Protein AF-A0A0F9BWV2-F1 (afdb_monomer_lite)

pLDDT: mean 89.85, std 11.95, range [45.31, 98.12]

Structure (mmCIF, N/CA/C/O backbone):
data_AF-A0A0F9BWV2-F1
#
_entry.id   AF-A0A0F9BWV2-F1
#
loop_
_atom_site.group_PDB
_atom_site.id
_atom_site.type_symbol
_atom_site.label_atom_id
_atom_site.label_alt_id
_atom_site.label_comp_id
_atom_site.label_asym_id
_atom_site.label_entity_id
_atom_site.label_seq_id
_atom_site.pdbx_PDB_ins_code
_atom_site.Cartn_x
_atom_site.Cartn_y
_atom_site.Cartn_z
_atom_site.occupancy
_atom_site.B_iso_or_equiv
_atom_site.auth_seq_id
_atom_site.auth_comp_id
_atom_site.auth_asym_id
_atom_site.auth_atom_id
_atom_site.pdbx_PDB_model_num
ATOM 1 N N . MET A 1 1 ? -3.031 6.672 -40.711 1.00 45.31 1 MET A N 1
ATOM 2 C CA . MET A 1 1 ? -3.154 5.659 -39.640 1.00 45.31 1 MET A CA 1
ATOM 3 C C . MET A 1 1 ? -2.741 6.314 -38.336 1.00 45.31 1 MET A C 1
ATOM 5 O O . MET A 1 1 ? -1.627 6.814 -38.274 1.00 45.31 1 MET A O 1
ATOM 9 N N . GLN A 1 2 ? -3.628 6.394 -37.342 1.00 48.78 2 GLN A N 1
ATOM 10 C CA . GLN A 1 2 ? -3.213 6.815 -36.000 1.00 48.78 2 GLN A CA 1
ATOM 11 C C . GLN A 1 2 ? -2.481 5.647 -35.322 1.00 48.78 2 GLN A C 1
ATOM 13 O O . GLN A 1 2 ? -2.937 4.511 -35.479 1.00 48.78 2 GLN A O 1
ATOM 18 N N . PRO A 1 3 ? -1.364 5.875 -34.610 1.00 54.94 3 PRO A N 1
ATOM 19 C CA . PRO A 1 3 ? -0.699 4.798 -33.900 1.00 54.94 3 PRO A CA 1
ATOM 20 C C . PRO A 1 3 ? -1.616 4.314 -32.775 1.00 54.94 3 PRO A C 1
ATOM 22 O O . PRO A 1 3 ? -2.103 5.106 -31.968 1.00 54.94 3 PRO A O 1
ATOM 25 N N . SER A 1 4 ? -1.869 3.006 -32.740 1.00 60.44 4 SER A N 1
ATOM 26 C CA . SER A 1 4 ? -2.546 2.350 -31.628 1.00 60.44 4 SER A CA 1
ATOM 27 C C . SER A 1 4 ? -1.767 2.647 -30.351 1.00 60.44 4 SER A C 1
ATOM 29 O O . SER A 1 4 ? -0.629 2.197 -30.201 1.00 60.44 4 SER A O 1
ATOM 31 N N . GLN A 1 5 ? -2.349 3.423 -29.437 1.00 61.81 5 GLN A N 1
ATOM 32 C CA . GLN A 1 5 ? -1.759 3.614 -28.120 1.00 61.81 5 GLN A CA 1
ATOM 33 C C . GLN A 1 5 ? -1.669 2.247 -27.436 1.00 61.81 5 GLN A C 1
ATOM 35 O O . GLN A 1 5 ? -2.683 1.635 -27.102 1.00 61.81 5 GLN A O 1
ATOM 40 N N . HIS A 1 6 ? -0.450 1.747 -27.247 1.00 64.12 6 HIS A N 1
ATOM 41 C CA . HIS A 1 6 ? -0.215 0.582 -26.409 1.00 64.12 6 HIS A CA 1
ATOM 42 C C . HIS A 1 6 ? -0.596 0.948 -24.972 1.00 64.12 6 HIS A C 1
ATOM 44 O O . HIS A 1 6 ? 0.115 1.699 -24.304 1.00 64.12 6 HIS A O 1
ATOM 50 N N . ILE A 1 7 ? -1.724 0.426 -24.485 1.00 73.69 7 ILE A N 1
ATOM 51 C CA . ILE A 1 7 ? -2.097 0.536 -23.073 1.00 73.69 7 ILE A CA 1
ATOM 52 C C . ILE A 1 7 ? -1.086 -0.294 -22.277 1.00 73.69 7 ILE A C 1
ATOM 54 O O . ILE A 1 7 ? -1.187 -1.520 -22.197 1.00 73.69 7 ILE A O 1
ATOM 58 N N . LYS A 1 8 ? -0.085 0.371 -21.696 1.00 75.12 8 LYS A N 1
ATOM 59 C CA . LYS A 1 8 ? 0.863 -0.275 -20.789 1.00 75.12 8 LYS A CA 1
ATOM 60 C C . LYS A 1 8 ? 0.128 -0.599 -19.489 1.00 75.12 8 LYS A C 1
ATOM 62 O O . LYS A 1 8 ? -0.202 0.298 -18.716 1.00 75.12 8 LYS A O 1
ATOM 67 N N . ARG A 1 9 ? -0.157 -1.882 -19.247 1.00 82.88 9 ARG A N 1
ATOM 68 C CA . ARG A 1 9 ? -0.701 -2.336 -17.960 1.00 82.88 9 ARG A CA 1
ATOM 69 C C . ARG A 1 9 ? 0.326 -2.059 -16.864 1.00 82.88 9 ARG A C 1
ATOM 71 O O . ARG A 1 9 ? 1.427 -2.597 -16.902 1.00 82.88 9 ARG A O 1
ATOM 78 N N . GLN A 1 10 ? -0.051 -1.244 -15.885 1.00 86.31 10 GLN A N 1
ATOM 79 C CA . GLN A 1 10 ? 0.740 -1.009 -14.682 1.00 86.31 10 GLN A CA 1
ATOM 80 C C . GLN A 1 10 ? 0.156 -1.846 -13.545 1.00 86.31 10 GLN A C 1
ATOM 82 O O . GLN A 1 10 ? -1.036 -1.748 -13.251 1.00 86.31 10 GLN A O 1
ATOM 87 N N . ARG A 1 11 ? 0.988 -2.684 -12.925 1.00 92.69 11 ARG A N 1
ATOM 88 C CA . ARG A 1 11 ? 0.609 -3.491 -11.762 1.00 92.69 11 ARG A CA 1
ATOM 89 C C . ARG A 1 11 ? 1.119 -2.824 -10.490 1.00 92.69 11 ARG A C 1
ATOM 91 O O . ARG A 1 11 ? 2.169 -2.183 -10.502 1.00 92.69 11 ARG A O 1
ATOM 98 N N . SER A 1 12 ? 0.368 -3.001 -9.413 1.00 95.12 12 SER A N 1
ATOM 99 C CA . SER A 1 12 ? 0.711 -2.509 -8.084 1.00 95.12 12 SER A CA 1
ATOM 100 C C . SER A 1 12 ? 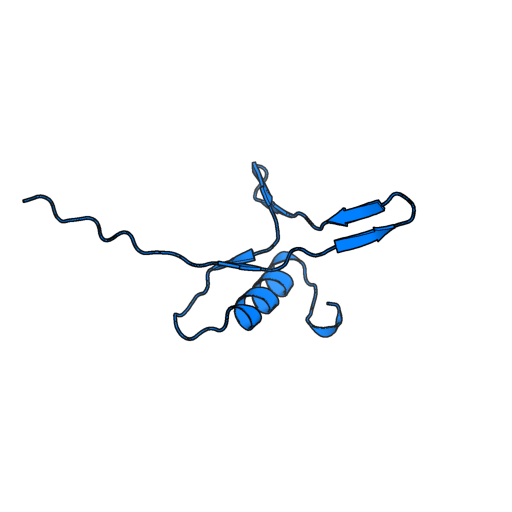0.511 -3.602 -7.046 1.00 95.12 12 SER A C 1
ATOM 102 O O . SER A 1 12 ? -0.325 -4.486 -7.246 1.00 95.12 12 SER A O 1
ATOM 104 N N . ALA A 1 13 ? 1.264 -3.522 -5.956 1.00 96.69 13 ALA A N 1
ATOM 105 C CA . ALA A 1 13 ? 1.174 -4.428 -4.821 1.00 96.69 13 ALA A CA 1
ATOM 106 C C . ALA A 1 13 ? 1.265 -3.638 -3.509 1.00 96.69 13 ALA A C 1
ATOM 108 O O . ALA A 1 13 ? 1.835 -2.550 -3.474 1.00 96.69 13 ALA A O 1
ATOM 109 N N . GLY A 1 14 ? 0.659 -4.176 -2.458 1.00 96.19 14 GLY A N 1
ATOM 110 C CA . GLY A 1 14 ? 0.567 -3.566 -1.135 1.00 96.19 14 GLY A CA 1
ATOM 111 C C . GLY A 1 14 ? -0.223 -4.467 -0.193 1.00 96.19 14 GLY A C 1
ATOM 112 O O . GLY A 1 14 ? -0.621 -5.570 -0.581 1.00 96.19 14 GLY A O 1
ATOM 113 N N . PHE A 1 15 ? -0.483 -3.990 1.022 1.00 96.38 15 PHE A N 1
ATOM 114 C CA . PHE A 1 15 ? -1.221 -4.745 2.034 1.00 96.38 15 PHE A CA 1
ATOM 115 C C . PHE A 1 15 ? -2.459 -4.000 2.521 1.00 96.38 15 PHE A C 1
ATOM 117 O O . PHE A 1 15 ? -2.471 -2.782 2.679 1.00 96.38 15 PHE A O 1
ATOM 124 N N . ILE A 1 16 ? -3.496 -4.773 2.841 1.00 96.88 16 ILE A N 1
ATOM 125 C CA . ILE A 1 16 ? -4.611 -4.308 3.663 1.00 96.88 16 ILE A CA 1
ATOM 126 C C . ILE A 1 16 ? -4.276 -4.695 5.101 1.00 96.88 16 ILE A C 1
ATOM 128 O O . ILE A 1 16 ? -4.569 -5.805 5.543 1.00 96.88 16 ILE A O 1
ATOM 132 N N . LEU A 1 17 ? -3.603 -3.792 5.813 1.00 96.06 17 LEU A N 1
ATOM 133 C CA . LEU A 1 17 ? -3.257 -4.012 7.214 1.00 96.06 17 LEU A CA 1
ATOM 134 C C . LEU A 1 17 ? -4.466 -3.741 8.095 1.00 96.06 17 LEU A C 1
ATOM 136 O O . LEU A 1 17 ? -5.168 -2.741 7.915 1.00 96.06 17 LEU A O 1
ATOM 140 N N . TYR A 1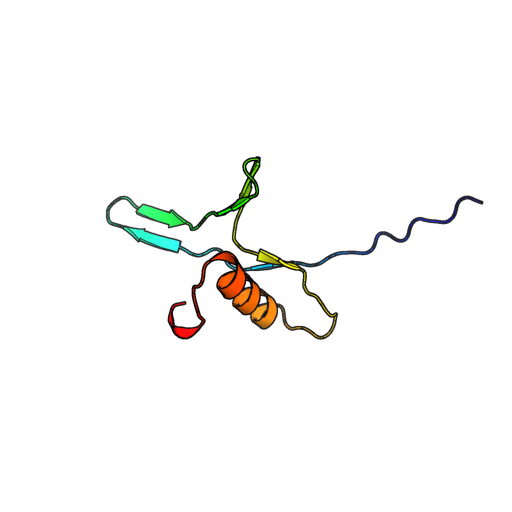 18 ? -4.684 -4.624 9.063 1.00 96.69 18 TYR A N 1
ATOM 141 C CA . TYR A 1 18 ? -5.761 -4.482 10.023 1.00 96.69 18 TYR A CA 1
ATOM 142 C C . TYR A 1 18 ? -5.296 -4.802 11.438 1.00 96.69 18 TYR A C 1
ATOM 144 O O . TYR A 1 18 ? -4.328 -5.529 11.650 1.00 96.69 18 TYR A O 1
ATOM 152 N N . ARG A 1 19 ? -6.028 -4.274 12.417 1.00 95.56 19 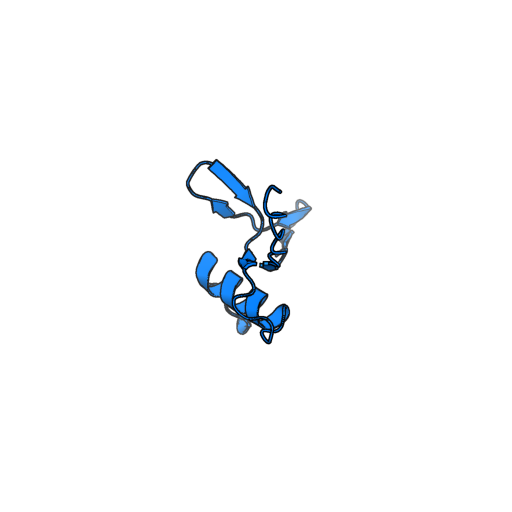ARG A N 1
ATOM 153 C CA . ARG A 1 19 ? -5.932 -4.709 13.811 1.00 95.56 19 ARG A CA 1
ATOM 154 C C . ARG A 1 19 ? -7.314 -4.839 14.423 1.00 95.56 19 ARG A C 1
ATOM 156 O O . ARG A 1 19 ? -8.220 -4.069 14.100 1.00 95.56 19 ARG A O 1
ATOM 163 N N . THR A 1 20 ? -7.449 -5.778 15.345 1.00 97.75 20 THR A N 1
ATOM 164 C CA . THR A 1 20 ? -8.677 -5.964 16.116 1.00 97.75 20 THR A CA 1
ATOM 165 C C . THR A 1 20 ? -8.623 -5.115 17.381 1.00 97.75 20 THR A C 1
ATOM 167 O O . THR A 1 20 ? -7.632 -5.133 18.111 1.00 97.75 20 THR A O 1
ATOM 170 N N . VAL A 1 21 ? -9.696 -4.380 17.644 1.00 97.50 21 VAL A N 1
ATOM 171 C CA . VAL A 1 21 ? -9.952 -3.637 18.883 1.00 97.50 21 VAL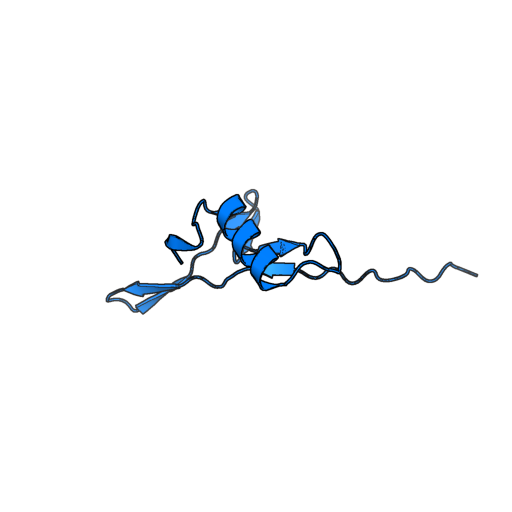 A CA 1
ATOM 172 C C . VAL A 1 21 ? -11.289 -4.093 19.474 1.00 97.50 21 VAL A C 1
ATOM 174 O O . VAL A 1 21 ? -11.996 -4.896 18.864 1.00 97.50 21 VAL A O 1
ATOM 177 N N . ARG A 1 22 ? -11.651 -3.616 20.672 1.00 98.06 22 ARG A N 1
ATOM 178 C CA . ARG A 1 22 ? -12.908 -4.026 21.330 1.00 98.06 22 ARG A CA 1
ATOM 179 C C . ARG A 1 22 ? -14.138 -3.669 20.492 1.00 98.06 22 ARG A C 1
ATOM 181 O O . ARG A 1 22 ? -15.120 -4.398 20.499 1.00 98.06 22 ARG A O 1
ATOM 188 N N . GLU A 1 23 ? -14.057 -2.566 19.762 1.00 97.31 23 GLU A N 1
ATOM 189 C CA . GLU A 1 23 ? -15.122 -1.974 18.960 1.00 97.31 23 GLU A CA 1
ATOM 190 C C . GLU A 1 23 ? -15.205 -2.558 17.537 1.00 97.31 23 GLU A C 1
ATOM 192 O O . GLU A 1 23 ? -16.133 -2.228 16.800 1.00 97.31 23 GLU A O 1
ATOM 197 N N . GLY A 1 24 ? -14.258 -3.417 17.131 1.00 97.56 24 GLY A N 1
ATOM 198 C CA . GLY A 1 24 ? -14.246 -4.054 15.811 1.00 97.56 24 GLY A CA 1
ATOM 199 C C . GLY A 1 24 ? -12.867 -4.114 15.152 1.00 97.56 24 GLY A C 1
ATOM 200 O O . GLY A 1 24 ? -11.835 -4.180 15.817 1.00 97.56 24 GLY A O 1
ATOM 201 N N . VAL A 1 25 ? -12.848 -4.117 13.819 1.00 98.12 25 VAL A N 1
ATOM 202 C CA . VAL A 1 25 ? -11.620 -4.159 13.011 1.00 98.12 25 VAL A CA 1
ATOM 203 C C . VAL A 1 25 ? -11.296 -2.763 12.494 1.00 98.12 25 VAL A C 1
ATOM 205 O O . VAL A 1 25 ? -12.144 -2.102 11.899 1.00 98.12 25 VAL A O 1
ATOM 208 N N . LEU A 1 26 ? -10.055 -2.325 12.696 1.00 98.06 26 LEU A N 1
ATOM 209 C CA . LEU A 1 26 ? -9.518 -1.098 12.115 1.00 98.06 26 LEU A CA 1
ATOM 210 C C . LEU A 1 26 ?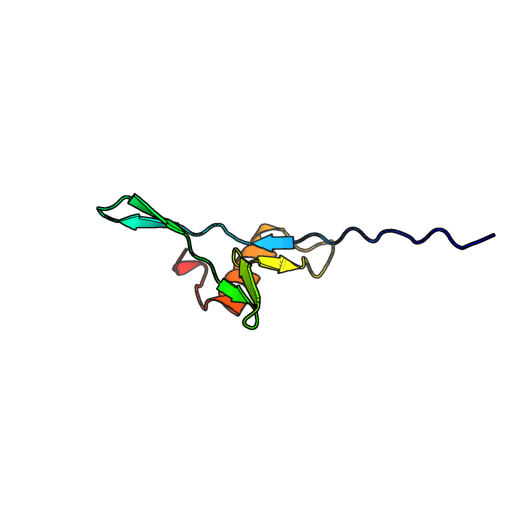 -8.580 -1.444 10.966 1.00 98.06 26 LEU A C 1
ATOM 212 O O . LEU A 1 26 ? -7.763 -2.350 11.109 1.00 98.06 26 LEU A O 1
ATOM 216 N N . PHE A 1 27 ? -8.658 -0.683 9.877 1.00 97.62 27 PHE A N 1
ATOM 217 C CA . PHE A 1 27 ? -7.770 -0.803 8.723 1.00 97.62 27 PHE A CA 1
ATOM 218 C C . PHE A 1 27 ? -6.819 0.389 8.643 1.00 97.62 27 PHE A C 1
ATOM 220 O O . PHE A 1 27 ? -7.214 1.518 8.943 1.00 97.62 27 PHE A O 1
ATOM 227 N N . LEU A 1 28 ? -5.582 0.150 8.209 1.00 96.75 28 LEU A N 1
ATOM 228 C CA . LEU A 1 28 ? -4.642 1.229 7.925 1.00 96.75 28 LEU A CA 1
ATOM 229 C C . LEU A 1 28 ? -4.957 1.860 6.565 1.00 96.75 28 LEU A C 1
ATOM 231 O O . LEU A 1 28 ? -4.953 1.182 5.539 1.00 96.75 28 LEU A O 1
ATOM 235 N N . LEU A 1 29 ? -5.185 3.172 6.565 1.00 97.44 29 LEU A N 1
ATOM 236 C CA . LEU A 1 29 ? -5.329 3.989 5.365 1.00 97.44 29 LEU A CA 1
ATOM 237 C C . LEU A 1 29 ? -4.329 5.143 5.414 1.00 97.44 29 LEU A C 1
ATOM 239 O O . LEU A 1 29 ? -4.102 5.727 6.473 1.00 97.44 29 LEU A O 1
ATOM 243 N N . LEU A 1 30 ? -3.779 5.496 4.256 1.00 96.19 30 LEU A N 1
ATOM 244 C CA . LEU A 1 30 ? -2.875 6.627 4.084 1.00 96.19 30 LEU A CA 1
ATOM 245 C C . LEU A 1 30 ? -3.570 7.767 3.352 1.00 96.19 30 LEU A C 1
ATOM 247 O O . LEU A 1 30 ? -4.218 7.554 2.321 1.00 96.19 30 LEU A O 1
ATOM 251 N N . PHE A 1 31 ? -3.398 8.985 3.863 1.00 95.94 31 PHE A N 1
ATOM 252 C CA . PHE A 1 31 ? -3.929 10.186 3.233 1.00 95.94 31 PHE A CA 1
ATOM 253 C C . PHE A 1 31 ? -2.922 10.760 2.236 1.00 95.94 31 PHE A C 1
ATOM 255 O O . PHE A 1 31 ? -1.963 11.439 2.599 1.00 95.94 31 PHE A O 1
ATOM 262 N N . HIS A 1 32 ? -3.144 10.479 0.956 1.00 89.69 32 HIS A N 1
ATOM 263 C CA . HIS A 1 32 ? -2.223 10.828 -0.116 1.00 89.69 32 HIS A CA 1
ATOM 264 C C . HIS A 1 32 ? -2.368 12.291 -0.536 1.00 89.69 32 HIS A C 1
ATOM 266 O O . HIS A 1 32 ? -3.389 12.697 -1.103 1.00 89.69 32 HIS A O 1
ATOM 272 N N . SER A 1 33 ? -1.312 13.073 -0.283 1.00 87.50 33 SER A N 1
ATOM 273 C CA . SER A 1 33 ? -1.132 14.460 -0.744 1.00 87.50 33 SER A CA 1
ATOM 274 C C . SER A 1 33 ? -2.345 15.372 -0.515 1.00 87.50 33 SER A C 1
ATOM 276 O O . SER A 1 33 ? -2.630 16.243 -1.337 1.00 87.50 33 SER A O 1
ATOM 278 N N . GLY A 1 34 ? -3.098 15.156 0.566 1.00 89.31 34 GLY A N 1
ATOM 279 C CA . GLY A 1 34 ? -4.264 15.980 0.882 1.00 89.31 34 GLY A CA 1
ATOM 280 C C . GLY A 1 34 ? -5.526 15.691 0.060 1.00 89.31 34 GLY A C 1
ATOM 281 O O . GLY A 1 34 ? -6.475 16.465 0.141 1.00 89.31 34 GLY A O 1
ATOM 282 N N . LYS A 1 35 ? -5.548 14.636 -0.768 1.00 94.19 35 LYS A N 1
ATOM 283 C CA . LYS A 1 35 ? -6.600 14.440 -1.783 1.00 94.19 35 LYS A CA 1
ATOM 284 C C . LYS A 1 35 ? -7.494 13.238 -1.534 1.00 94.19 35 LYS A C 1
ATOM 286 O O . LYS A 1 35 ? -8.700 13.334 -1.739 1.00 94.19 35 LYS A O 1
ATOM 291 N N . TYR A 1 36 ? -6.922 12.099 -1.159 1.00 95.50 36 TYR A N 1
ATOM 292 C CA . TYR A 1 36 ? -7.685 10.860 -1.039 1.00 95.50 36 TYR A CA 1
ATOM 293 C C . TYR A 1 36 ? -7.060 9.902 -0.031 1.00 95.50 36 TYR A C 1
ATOM 295 O O . TYR A 1 36 ? -5.860 9.948 0.237 1.00 95.50 36 TYR A O 1
ATOM 303 N N . TRP A 1 37 ? -7.896 9.018 0.506 1.00 96.94 37 TRP A N 1
ATOM 304 C CA . TRP A 1 37 ? -7.480 7.898 1.341 1.00 96.94 37 TRP A CA 1
ATOM 305 C C . TRP A 1 37 ? -7.294 6.653 0.485 1.00 96.94 37 TRP A C 1
ATOM 307 O O . TRP A 1 37 ? -8.094 6.392 -0.415 1.00 96.94 37 TRP A O 1
ATOM 317 N N . ASN A 1 38 ? -6.243 5.887 0.754 1.00 96.25 38 ASN A N 1
ATOM 318 C CA . ASN A 1 38 ? -6.015 4.611 0.087 1.00 96.25 38 ASN A CA 1
ATOM 319 C C . ASN A 1 38 ? -5.244 3.646 0.986 1.00 96.25 38 ASN A C 1
ATOM 321 O O . ASN A 1 38 ? -4.633 4.063 1.969 1.00 96.25 38 ASN A O 1
ATOM 325 N N . PHE A 1 39 ? -5.258 2.368 0.624 1.00 97.12 39 PHE A N 1
ATOM 326 C CA . PHE A 1 39 ? -4.363 1.390 1.226 1.00 97.12 39 PHE A CA 1
ATOM 327 C C . PHE A 1 39 ? -2.921 1.641 0.785 1.00 97.12 39 PHE A C 1
ATOM 329 O O . PHE A 1 39 ? -2.713 2.071 -0.359 1.00 97.12 39 PHE A O 1
ATOM 336 N N . PRO A 1 40 ? -1.952 1.360 1.667 1.00 96.56 40 PRO A N 1
ATOM 337 C CA . PRO A 1 40 ? -0.547 1.490 1.337 1.00 96.56 40 PRO A CA 1
ATOM 338 C C . PRO A 1 40 ? -0.147 0.465 0.267 1.00 96.56 40 PRO A C 1
ATOM 340 O O . PRO A 1 40 ? -0.434 -0.735 0.385 1.00 96.56 40 PRO A O 1
ATOM 343 N N . LYS A 1 41 ? 0.412 0.961 -0.836 1.00 96.62 41 LYS A N 1
ATOM 344 C CA . LYS A 1 41 ? 0.730 0.187 -2.043 1.00 96.62 41 LYS A CA 1
ATOM 345 C C . LYS A 1 41 ? 1.544 1.051 -3.003 1.00 96.62 41 LYS A C 1
ATOM 347 O O . LYS A 1 41 ? 1.246 2.233 -3.180 1.00 96.62 41 LYS A O 1
ATOM 352 N N . GLY A 1 42 ? 2.317 0.399 -3.857 1.00 95.44 42 GLY A N 1
ATOM 353 C CA . GLY A 1 42 ? 2.910 1.084 -4.999 1.00 95.44 42 GLY A CA 1
ATOM 354 C C . GLY A 1 42 ? 3.165 0.184 -6.181 1.00 95.44 42 GLY A C 1
ATOM 355 O O . GLY A 1 42 ? 2.485 -0.826 -6.379 1.00 95.44 42 GLY A O 1
ATOM 356 N N . LYS A 1 43 ? 4.001 0.662 -7.095 1.00 95.62 43 LYS A N 1
ATOM 357 C CA . LYS A 1 43 ? 4.159 0.060 -8.421 1.00 95.62 43 LYS A CA 1
ATOM 358 C C . LYS A 1 43 ? 5.142 -1.094 -8.327 1.00 95.62 43 LYS A C 1
ATOM 360 O O . LYS A 1 43 ? 6.160 -0.986 -7.664 1.00 95.62 43 LYS A O 1
ATOM 365 N N . ILE A 1 44 ? 4.856 -2.162 -9.061 1.00 94.75 44 ILE A N 1
ATOM 366 C CA . ILE A 1 44 ? 5.875 -3.175 -9.331 1.00 94.75 44 ILE A CA 1
ATOM 367 C C . ILE A 1 44 ? 6.866 -2.529 -10.305 1.00 94.75 44 ILE A C 1
ATOM 369 O O . ILE A 1 44 ? 6.471 -2.145 -11.412 1.00 94.75 44 ILE A O 1
ATOM 373 N N . GLU A 1 45 ? 8.109 -2.329 -9.875 1.00 88.00 45 GLU A N 1
ATOM 374 C CA . GLU A 1 45 ? 9.081 -1.509 -10.607 1.00 88.00 45 GLU A CA 1
ATOM 375 C C . GLU A 1 45 ? 9.668 -2.259 -11.798 1.00 88.00 45 GLU A C 1
ATOM 377 O O . GLU A 1 45 ? 9.933 -1.676 -12.852 1.00 88.00 45 GLU A O 1
ATOM 382 N N . ASN A 1 46 ? 9.841 -3.573 -11.649 1.00 83.31 46 ASN A N 1
ATOM 383 C CA . ASN A 1 46 ? 10.375 -4.431 -12.692 1.00 83.31 46 ASN A CA 1
ATOM 384 C C . ASN A 1 46 ? 9.542 -5.712 -12.851 1.00 83.31 46 ASN A C 1
ATOM 386 O O . ASN A 1 46 ? 8.982 -6.236 -11.897 1.00 83.31 46 ASN A O 1
ATOM 390 N N . GLU A 1 47 ? 9.460 -6.248 -14.071 1.00 78.62 47 GLU A N 1
ATOM 391 C CA . GLU A 1 47 ? 8.603 -7.413 -14.370 1.00 78.62 47 GLU A CA 1
ATOM 392 C C . GLU A 1 47 ? 9.015 -8.698 -13.634 1.00 78.62 47 GLU A C 1
ATOM 394 O O . GLU A 1 47 ? 8.231 -9.643 -13.564 1.00 78.62 47 GLU A O 1
ATOM 399 N N . LYS A 1 48 ? 10.243 -8.737 -13.108 1.00 82.81 48 LYS A N 1
ATOM 400 C CA . LYS A 1 48 ? 10.796 -9.869 -12.359 1.00 82.81 48 LYS A CA 1
ATOM 401 C C . LYS A 1 48 ? 10.552 -9.748 -10.854 1.00 82.81 48 LYS A C 1
ATOM 403 O O . LYS A 1 48 ? 10.782 -10.719 -10.138 1.00 82.81 48 LYS A O 1
ATOM 408 N N . GLU A 1 49 ? 10.112 -8.586 -10.379 1.00 87.69 49 GLU A N 1
ATOM 409 C CA . GLU A 1 49 ? 9.854 -8.326 -8.974 1.00 87.69 49 GLU A CA 1
ATOM 410 C C . GLU A 1 49 ? 8.600 -9.085 -8.556 1.00 87.69 49 GLU A C 1
ATOM 412 O O . GLU A 1 49 ? 7.544 -9.052 -9.199 1.00 87.69 49 GLU A O 1
ATOM 417 N N . ASN A 1 50 ? 8.742 -9.814 -7.462 1.00 92.38 50 ASN A N 1
ATOM 418 C CA . ASN A 1 50 ? 7.653 -10.529 -6.842 1.00 92.38 50 ASN A CA 1
ATOM 419 C C . ASN A 1 50 ? 6.689 -9.530 -6.179 1.00 92.38 50 ASN A C 1
ATOM 421 O O . ASN A 1 50 ? 7.105 -8.622 -5.468 1.00 92.38 50 ASN A O 1
ATOM 425 N N . VAL A 1 51 ? 5.386 -9.773 -6.348 1.00 94.94 51 VAL A N 1
ATOM 426 C CA . VAL A 1 51 ? 4.285 -9.032 -5.709 1.00 94.94 51 VAL A CA 1
ATOM 427 C C . VAL A 1 51 ? 4.491 -8.847 -4.199 1.00 94.94 51 VAL A C 1
ATOM 429 O O . VAL A 1 51 ? 4.211 -7.773 -3.679 1.00 94.94 51 VAL A O 1
ATOM 432 N N . TRP A 1 52 ? 4.968 -9.876 -3.496 1.00 94.88 52 TRP A N 1
ATOM 433 C CA . TRP A 1 52 ? 5.244 -9.821 -2.060 1.00 94.88 52 TRP A CA 1
ATOM 434 C C . TRP A 1 52 ? 6.398 -8.887 -1.714 1.00 94.88 52 TRP A C 1
ATOM 436 O O . TRP A 1 52 ? 6.275 -8.122 -0.763 1.00 94.88 52 TRP A O 1
ATOM 446 N N . ASP A 1 53 ? 7.488 -8.927 -2.478 1.00 94.88 53 ASP A N 1
ATOM 447 C CA . ASP A 1 53 ? 8.656 -8.084 -2.213 1.00 94.88 53 ASP A CA 1
ATOM 448 C C . ASP A 1 53 ? 8.305 -6.611 -2.459 1.00 94.88 53 ASP A C 1
ATOM 450 O O . ASP A 1 53 ? 8.589 -5.768 -1.608 1.00 94.88 53 ASP A O 1
ATOM 454 N N . THR A 1 54 ? 7.558 -6.323 -3.535 1.00 96.44 54 THR A N 1
ATOM 455 C CA . THR A 1 54 ? 6.979 -4.993 -3.772 1.00 96.44 54 THR A CA 1
ATOM 456 C C . THR A 1 54 ? 6.091 -4.563 -2.612 1.00 96.44 54 THR A C 1
ATOM 458 O O . THR A 1 54 ? 6.231 -3.456 -2.109 1.00 96.44 54 THR A O 1
ATOM 461 N N . ALA A 1 55 ? 5.172 -5.421 -2.162 1.00 96.25 55 ALA A N 1
ATOM 462 C CA . ALA A 1 55 ? 4.253 -5.060 -1.091 1.00 96.25 55 ALA A CA 1
ATOM 463 C C . ALA A 1 55 ? 4.990 -4.750 0.224 1.00 96.25 55 ALA A C 1
ATOM 465 O O . ALA A 1 55 ? 4.616 -3.800 0.901 1.00 96.25 55 ALA A O 1
ATOM 466 N N . ILE A 1 56 ? 6.033 -5.511 0.581 1.00 95.56 56 ILE A N 1
ATOM 467 C CA . ILE A 1 56 ? 6.836 -5.258 1.791 1.00 95.56 56 ILE A CA 1
ATOM 468 C C . ILE A 1 56 ? 7.588 -3.931 1.677 1.00 95.56 56 ILE A C 1
ATOM 470 O O . ILE A 1 56 ? 7.503 -3.119 2.595 1.00 95.56 56 ILE A O 1
ATOM 474 N N . ARG A 1 57 ? 8.269 -3.696 0.547 1.00 96.06 57 ARG A N 1
ATOM 475 C CA . ARG A 1 57 ? 9.008 -2.455 0.288 1.00 96.06 57 ARG A CA 1
ATOM 476 C C . ARG A 1 57 ? 8.098 -1.228 0.393 1.00 96.06 57 ARG A C 1
ATOM 478 O O . ARG A 1 57 ? 8.425 -0.286 1.101 1.00 96.06 57 ARG A O 1
ATOM 485 N N . GLU A 1 58 ? 6.938 -1.263 -0.258 1.00 96.81 58 GLU A N 1
ATOM 486 C CA . GLU A 1 58 ? 5.988 -0.142 -0.271 1.00 96.81 58 GLU A CA 1
ATOM 487 C C . GLU A 1 58 ? 5.398 0.138 1.120 1.00 96.81 58 GLU A C 1
ATOM 489 O O . GLU A 1 58 ? 5.257 1.292 1.513 1.00 96.81 58 GLU A O 1
ATOM 494 N N . ILE A 1 59 ? 5.102 -0.899 1.915 1.00 96.25 59 ILE A N 1
ATOM 495 C CA . ILE A 1 59 ? 4.690 -0.698 3.313 1.00 96.25 59 ILE A CA 1
ATOM 496 C C . ILE A 1 59 ? 5.794 -0.026 4.123 1.00 96.25 59 ILE A C 1
ATOM 498 O O . ILE A 1 59 ? 5.505 0.892 4.894 1.00 96.25 59 ILE A O 1
ATOM 502 N N . GLU A 1 60 ? 7.036 -0.476 3.976 1.00 96.25 60 GLU A N 1
ATOM 503 C CA . GLU A 1 60 ? 8.163 0.088 4.711 1.00 96.25 60 GLU A CA 1
ATOM 504 C C . GLU A 1 60 ? 8.400 1.554 4.320 1.00 96.25 60 GLU A C 1
ATOM 506 O O . GLU A 1 60 ? 8.518 2.406 5.199 1.00 96.25 60 GLU A O 1
ATOM 511 N N . GLU A 1 61 ? 8.364 1.875 3.024 1.00 95.56 61 GLU A N 1
ATOM 512 C CA . GLU A 1 61 ? 8.538 3.236 2.501 1.00 95.56 61 GLU A CA 1
ATOM 513 C C . GLU A 1 61 ? 7.416 4.194 2.935 1.00 95.56 61 GLU A C 1
ATOM 515 O O . GLU A 1 61 ? 7.688 5.328 3.336 1.00 95.56 61 GLU A O 1
ATOM 520 N N . GLU A 1 62 ? 6.153 3.762 2.874 1.00 95.06 62 GLU A N 1
ATOM 521 C CA . GLU A 1 62 ? 5.010 4.644 3.130 1.00 95.06 62 GLU A CA 1
ATOM 522 C C . GLU A 1 62 ? 4.617 4.735 4.614 1.00 95.06 62 GLU A C 1
ATOM 524 O O . GLU A 1 62 ? 3.964 5.699 5.026 1.00 95.06 62 GLU A O 1
ATOM 529 N N . THR A 1 63 ? 4.970 3.730 5.427 1.00 94.56 63 THR A N 1
ATOM 530 C CA . THR A 1 63 ? 4.490 3.609 6.819 1.00 94.56 63 THR A CA 1
ATOM 531 C C . THR A 1 63 ? 5.592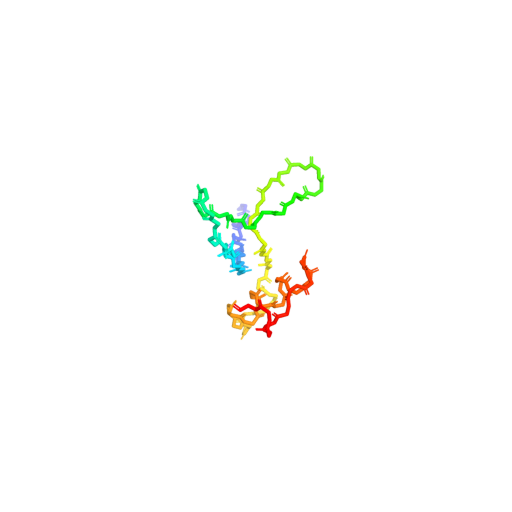 3.396 7.856 1.00 94.56 63 THR A C 1
ATOM 533 O O . THR A 1 63 ? 5.336 3.569 9.049 1.00 94.56 63 THR A O 1
ATOM 536 N N . GLY A 1 64 ? 6.799 3.004 7.437 1.00 95.44 64 GLY A N 1
ATOM 537 C CA . GLY A 1 64 ? 7.889 2.603 8.329 1.00 95.44 64 GLY A CA 1
ATOM 538 C C . GLY A 1 64 ? 7.699 1.235 8.998 1.00 95.44 64 GLY A C 1
ATOM 539 O O . GLY A 1 64 ? 8.523 0.842 9.824 1.00 95.44 64 GLY A O 1
ATOM 540 N N . LEU A 1 65 ? 6.625 0.499 8.686 1.00 94.25 65 LEU A N 1
ATOM 541 C CA . LEU A 1 65 ? 6.403 -0.849 9.210 1.00 94.25 65 LEU A CA 1
ATOM 542 C C . LEU A 1 65 ? 7.292 -1.848 8.468 1.00 94.25 65 LEU A C 1
ATOM 544 O O . LEU A 1 65 ? 7.205 -2.004 7.254 1.00 94.25 65 LEU A O 1
ATOM 548 N N . THR A 1 66 ? 8.138 -2.552 9.212 1.00 93.06 66 THR A N 1
ATOM 549 C CA . THR A 1 66 ? 9.043 -3.555 8.639 1.00 93.06 66 THR A CA 1
ATOM 550 C C . THR A 1 66 ? 8.387 -4.928 8.608 1.00 93.06 66 THR A C 1
ATOM 552 O O . THR A 1 66 ? 7.455 -5.197 9.366 1.00 93.06 66 THR A O 1
ATOM 555 N N . LYS A 1 67 ? 8.941 -5.855 7.818 1.00 88.19 67 LYS A N 1
ATOM 556 C CA . LYS A 1 67 ? 8.505 -7.262 7.784 1.00 88.19 67 LYS A CA 1
ATOM 557 C C . LYS A 1 67 ? 8.430 -7.925 9.167 1.00 88.19 67 LYS A C 1
ATOM 559 O O . LYS A 1 67 ? 7.612 -8.809 9.362 1.00 88.19 67 LYS A O 1
ATOM 564 N N . GLN A 1 68 ? 9.269 -7.517 10.119 1.00 89.00 68 GLN A N 1
ATOM 565 C CA . GLN A 1 68 ? 9.262 -8.059 11.483 1.00 89.00 68 GLN A CA 1
ATOM 566 C C . GLN A 1 68 ? 8.056 -7.576 12.311 1.00 89.00 68 GLN A C 1
ATOM 568 O O . GLN A 1 68 ? 7.745 -8.157 13.349 1.00 89.00 68 GLN A O 1
ATOM 573 N N . SER A 1 69 ? 7.418 -6.487 11.881 1.00 82.62 69 SER A N 1
ATOM 574 C CA . SER A 1 69 ? 6.267 -5.843 12.520 1.00 82.62 69 SER A CA 1
ATOM 575 C C . SER A 1 69 ? 4.927 -6.193 11.860 1.00 82.62 69 SER A C 1
ATOM 577 O O . SER A 1 69 ? 3.893 -5.741 12.353 1.00 82.62 69 SER A O 1
ATOM 579 N N . LEU A 1 70 ? 4.956 -6.943 10.752 1.00 81.31 70 LEU A N 1
ATOM 580 C CA . LEU A 1 70 ? 3.793 -7.453 10.020 1.00 81.31 70 LEU A CA 1
ATOM 581 C C . LEU A 1 70 ? 3.442 -8.869 10.483 1.00 81.31 70 LEU A C 1
ATOM 583 O O . LEU A 1 70 ? 2.228 -9.146 10.595 1.00 81.31 70 LEU A O 1
#

Sequence (70 aa):
MQPSQHIKRQRSAGFILYRTVREGVLFLLLFHSGKYWNFPKGKIENEKENVWDTAIREIEEETGLTKQSL

InterPro domains:
  IPR000086 NUDIX hydrolase domain [PF00293] (9-67)
  IPR000086 NUDIX hydrolase domain [PS51462] (8-70)
  IPR015797 NUDIX hydrolase-like domain superfamily [SSF55811] (5-67)
  IPR051325 Nudix hydrolase domain-containing protein [PTHR21340] (7-68)

Foldseek 3Di:
DDDDPDPPDWDKAADFDWDADPVGIDTDWDCPPVPDIDGQMDTPPDPPDDSVNRHQVSCCVRPVQHPVND

Secondary structure (DSSP, 8-state):
--------PPPEEE---EEEETTEEEE--EEETTTEEE-SEEE--STTS-HHHHHHHHHHHHH---GGG-

Organism: NCBI:txid412755

Radius of gyration: 15.98 Å; chains: 1; bounding box: 26×26×61 Å